Protein AF-A0A4W3GNA7-F1 (afdb_monomer_lite)

Foldseek 3Di:
DVLQVVLVVCVVVVHHSDPCPDDDVPQADPDQDPVRHRDDDDPVNVVVVVVVVVVVVVVVVVVVVVVVVVVVVVVVVVVVVVVVVVCVVPDDDDDDDPDPPDDDDDDDDD

Structure (mmCIF, N/CA/C/O backbone):
data_AF-A0A4W3GNA7-F1
#
_entry.id   AF-A0A4W3GNA7-F1
#
loop_
_atom_site.group_PDB
_atom_site.id
_atom_site.type_symbol
_atom_site.label_atom_id
_atom_site.label_alt_id
_atom_site.label_comp_id
_atom_site.label_asym_id
_atom_site.labe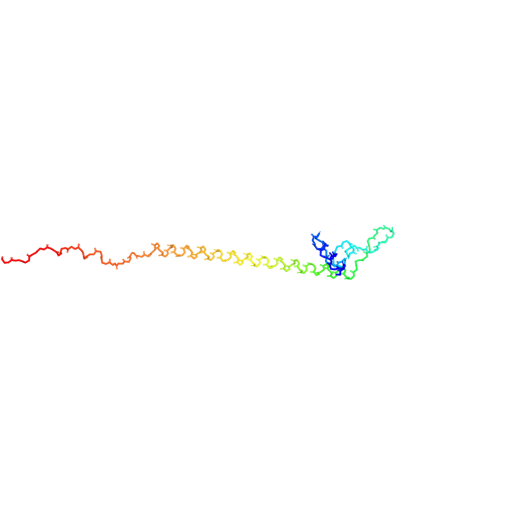l_entity_id
_atom_site.label_seq_id
_atom_site.pdbx_PDB_ins_code
_atom_site.Cartn_x
_atom_site.Cartn_y
_atom_site.Cartn_z
_atom_site.occupancy
_atom_site.B_iso_or_equiv
_atom_site.auth_seq_id
_atom_site.auth_comp_id
_atom_site.auth_asym_id
_atom_site.auth_atom_id
_atom_site.pdbx_PDB_model_num
ATOM 1 N N . SER A 1 1 ? -9.241 16.489 -25.192 1.00 62.44 1 SER A N 1
ATOM 2 C CA . SER A 1 1 ? -7.907 16.070 -25.673 1.00 62.44 1 SER A CA 1
ATOM 3 C C . SER A 1 1 ? -7.824 14.552 -25.645 1.00 62.44 1 SER A C 1
ATOM 5 O O . SER A 1 1 ? -8.180 13.968 -24.626 1.00 62.44 1 SER A O 1
ATOM 7 N N . LEU A 1 2 ? -7.391 13.923 -26.743 1.00 65.06 2 LEU A N 1
ATOM 8 C CA . LEU A 1 2 ? -7.313 12.461 -26.919 1.00 65.06 2 LEU A CA 1
ATOM 9 C C . LEU A 1 2 ? -6.427 11.755 -25.870 1.00 65.06 2 LEU A C 1
ATOM 11 O O . LEU A 1 2 ? -6.656 10.593 -25.543 1.00 65.06 2 LEU A O 1
ATOM 15 N N . SER A 1 3 ? -5.452 12.461 -25.285 1.00 70.00 3 SER A N 1
ATOM 16 C CA . SER A 1 3 ? -4.572 11.912 -24.241 1.00 70.00 3 SER A CA 1
ATOM 17 C C . SER A 1 3 ? -5.308 11.616 -22.931 1.00 70.00 3 SER A C 1
ATOM 19 O O . SER A 1 3 ? -5.064 10.598 -22.288 1.00 70.00 3 SER A O 1
ATOM 21 N N . HIS A 1 4 ? -6.259 12.473 -22.554 1.00 72.25 4 HIS A N 1
ATOM 22 C CA . HIS A 1 4 ? -7.028 12.305 -21.321 1.00 72.25 4 HIS A CA 1
ATOM 23 C C . HIS A 1 4 ? -8.004 11.129 -21.423 1.00 72.25 4 HIS A C 1
ATOM 25 O O . HIS A 1 4 ? -8.098 10.336 -20.488 1.00 72.25 4 HIS A O 1
ATOM 31 N N . SER A 1 5 ? -8.675 10.961 -22.568 1.00 76.31 5 SER A N 1
ATOM 32 C CA . SER A 1 5 ? -9.611 9.850 -22.784 1.00 76.31 5 SER A CA 1
ATOM 33 C C . SER A 1 5 ? -8.917 8.485 -22.782 1.00 76.31 5 SER A C 1
ATOM 35 O O . SER A 1 5 ? -9.460 7.531 -22.230 1.00 76.31 5 SER A O 1
ATOM 37 N N . LEU A 1 6 ? -7.703 8.394 -23.339 1.00 79.12 6 LEU A N 1
ATOM 38 C CA . LEU A 1 6 ? -6.906 7.164 -23.322 1.00 79.12 6 LEU A CA 1
ATOM 39 C C . LEU A 1 6 ? -6.443 6.807 -21.905 1.00 79.12 6 LEU A C 1
ATOM 41 O O . LEU A 1 6 ? -6.632 5.673 -21.473 1.00 79.12 6 LEU A O 1
ATOM 45 N N . SER A 1 7 ? -5.921 7.783 -21.153 1.00 82.31 7 SER A N 1
ATOM 46 C CA . SER A 1 7 ? -5.469 7.562 -19.771 1.00 82.31 7 SER A CA 1
ATOM 47 C C . SER A 1 7 ? -6.594 7.082 -18.843 1.00 82.31 7 SER A C 1
ATOM 49 O O . SER A 1 7 ? -6.389 6.204 -18.008 1.00 82.31 7 SER A O 1
ATOM 51 N N . LEU A 1 8 ? -7.811 7.605 -19.031 1.00 86.44 8 LEU A N 1
ATOM 52 C CA . LEU A 1 8 ? -8.979 7.182 -18.267 1.00 86.44 8 LEU A CA 1
ATOM 53 C C . LEU A 1 8 ? -9.399 5.753 -18.626 1.00 86.44 8 LEU A C 1
ATOM 55 O O . LEU A 1 8 ? -9.757 4.984 -17.740 1.00 86.44 8 LEU A O 1
ATOM 59 N N . SER A 1 9 ? -9.342 5.387 -19.909 1.00 88.19 9 SER A N 1
ATOM 60 C CA . SER A 1 9 ? -9.635 4.021 -20.349 1.00 88.19 9 SER A CA 1
ATOM 61 C C . SER A 1 9 ? -8.646 3.019 -19.751 1.00 88.19 9 SER A C 1
ATOM 63 O O . SER A 1 9 ? -9.068 2.040 -19.142 1.00 88.19 9 SER A O 1
ATOM 65 N N . LEU A 1 10 ? -7.340 3.305 -19.828 1.00 87.69 10 LEU A N 1
ATOM 66 C CA . LEU A 1 10 ? -6.294 2.470 -19.227 1.00 87.69 10 LEU A CA 1
ATOM 67 C C . LEU A 1 10 ? -6.538 2.252 -17.732 1.00 87.69 10 LEU A C 1
ATOM 69 O O . LEU A 1 10 ? -6.563 1.109 -17.280 1.00 87.69 10 LEU A O 1
ATOM 73 N N . TYR A 1 11 ? -6.840 3.325 -16.998 1.00 87.19 11 TYR A N 1
ATOM 74 C CA . TYR A 1 11 ? -7.168 3.231 -15.578 1.00 87.19 11 TYR A CA 1
ATOM 75 C C . TYR A 1 11 ? -8.418 2.379 -15.312 1.00 87.19 11 TYR A C 1
ATOM 77 O O . TYR A 1 11 ? -8.416 1.534 -14.419 1.00 87.19 11 TYR A O 1
ATOM 85 N N . ARG A 1 12 ? -9.478 2.532 -16.120 1.00 90.81 12 ARG A N 1
ATOM 86 C CA . ARG A 1 12 ? -10.691 1.695 -16.019 1.00 90.81 12 ARG A CA 1
ATOM 87 C C . ARG A 1 12 ? -10.414 0.214 -16.276 1.00 90.81 12 ARG A C 1
ATOM 89 O O . ARG A 1 12 ? -11.146 -0.626 -15.764 1.00 90.81 12 ARG A O 1
ATOM 96 N N . HIS A 1 13 ? -9.383 -0.098 -17.051 1.00 89.88 13 HIS A N 1
ATOM 97 C CA . HIS A 1 13 ? -8.940 -1.461 -17.331 1.00 89.88 13 HIS A CA 1
ATOM 98 C C . HIS A 1 13 ? -7.860 -1.969 -16.360 1.00 89.88 13 HIS A C 1
ATOM 100 O O . HIS A 1 13 ? -7.359 -3.072 -16.548 1.00 89.88 13 HIS A O 1
ATOM 106 N N . GLY A 1 14 ? -7.524 -1.206 -15.312 1.00 87.81 14 GLY A N 1
ATOM 107 C CA . GLY A 1 14 ? -6.550 -1.609 -14.292 1.00 87.81 14 GLY A CA 1
ATOM 108 C C . GLY A 1 14 ? -5.087 -1.399 -14.688 1.00 87.81 14 GLY A C 1
ATOM 109 O O . GLY A 1 14 ? -4.200 -1.928 -14.023 1.00 87.81 14 GLY A O 1
ATOM 110 N N . PHE A 1 15 ? -4.822 -0.640 -15.752 1.00 88.44 15 PHE A N 1
ATOM 111 C CA . PHE A 1 15 ? -3.472 -0.245 -16.141 1.00 88.44 15 PHE A CA 1
ATOM 112 C C . PHE A 1 15 ? -3.069 1.094 -15.524 1.00 88.44 15 PHE A C 1
ATOM 114 O O . PHE A 1 15 ? -3.896 1.896 -15.077 1.00 88.44 15 PHE A O 1
ATOM 121 N N . ALA A 1 16 ? -1.763 1.343 -15.557 1.00 87.00 16 ALA A N 1
ATOM 122 C CA . ALA A 1 16 ? -1.183 2.618 -15.193 1.00 87.00 16 ALA A CA 1
ATOM 123 C C . ALA A 1 16 ? -1.761 3.773 -16.022 1.00 87.00 16 ALA A C 1
ATOM 125 O O . ALA A 1 16 ? -2.176 3.602 -17.172 1.00 87.00 16 ALA A O 1
ATOM 126 N N . LYS A 1 17 ? -1.755 4.980 -15.448 1.00 84.88 17 LYS A N 1
ATOM 127 C CA . LYS A 1 17 ? -2.248 6.178 -16.143 1.00 84.88 17 LYS A CA 1
ATOM 128 C C . LYS A 1 17 ? -1.307 6.581 -17.281 1.00 84.88 17 LYS A C 1
ATOM 130 O O . LYS A 1 17 ? -1.755 7.122 -18.293 1.00 84.88 17 LYS A O 1
ATOM 135 N N . SER A 1 18 ? -0.017 6.307 -17.096 1.00 84.56 18 SER A N 1
ATOM 136 C CA . SER A 1 18 ? 1.030 6.415 -18.105 1.00 84.56 18 SER A CA 1
ATOM 137 C C . SER A 1 18 ? 1.648 5.046 -18.379 1.00 84.56 18 SER A C 1
ATOM 139 O O . SER A 1 18 ? 1.889 4.270 -17.458 1.00 84.56 18 SER A O 1
ATOM 141 N N . ASN A 1 19 ? 2.012 4.788 -19.636 1.00 77.56 19 ASN A N 1
ATOM 142 C CA . ASN A 1 19 ? 2.664 3.541 -20.051 1.00 77.56 19 ASN A CA 1
ATOM 143 C C . ASN A 1 19 ? 4.057 3.327 -19.422 1.00 77.56 19 ASN A C 1
ATOM 145 O O . ASN A 1 19 ? 4.596 2.229 -19.516 1.00 77.56 19 ASN A O 1
ATOM 149 N N . SER A 1 20 ? 4.645 4.363 -18.810 1.00 82.12 20 SER A N 1
ATOM 150 C CA . SER A 1 20 ? 5.985 4.336 -18.205 1.00 82.12 20 SER A CA 1
ATOM 151 C C . SER A 1 20 ? 5.997 4.183 -16.678 1.00 82.12 20 SER A C 1
ATOM 153 O O . SER A 1 20 ? 7.065 4.255 -16.076 1.00 82.12 20 SER A O 1
ATOM 155 N N . GLU A 1 21 ? 4.837 4.107 -16.021 1.00 82.88 21 GLU A N 1
ATOM 156 C CA . GLU A 1 21 ? 4.761 4.058 -14.551 1.00 82.88 21 GLU A CA 1
ATOM 157 C C . GLU A 1 21 ? 5.037 2.648 -14.020 1.00 82.88 21 GLU A C 1
ATOM 159 O O . GLU A 1 21 ? 5.974 2.448 -13.249 1.00 82.88 21 GLU A O 1
ATOM 164 N N . TYR A 1 22 ? 4.230 1.674 -14.438 1.00 85.44 22 TYR A N 1
ATOM 165 C CA . TYR A 1 22 ? 4.376 0.266 -14.075 1.00 85.44 22 TYR A CA 1
ATOM 166 C C . TYR A 1 22 ? 3.809 -0.627 -15.180 1.00 85.44 22 TYR A C 1
ATOM 168 O O . TYR A 1 22 ? 2.964 -0.194 -15.968 1.00 85.44 22 TYR A O 1
ATOM 176 N N . GLY A 1 23 ? 4.264 -1.878 -15.238 1.00 86.06 23 GLY A N 1
ATOM 177 C CA . GLY A 1 23 ? 3.796 -2.869 -16.200 1.00 86.06 23 GLY A CA 1
ATOM 178 C C . GLY A 1 23 ? 4.889 -3.364 -17.141 1.00 86.06 23 GLY A C 1
ATOM 179 O O . GLY A 1 23 ? 6.043 -2.941 -17.091 1.00 86.06 23 GLY A O 1
ATOM 180 N N . VAL A 1 24 ? 4.490 -4.260 -18.046 1.00 84.06 24 VAL A N 1
ATOM 181 C CA . VAL A 1 24 ? 5.386 -5.063 -18.900 1.00 84.06 24 VAL A CA 1
ATOM 182 C C . VAL A 1 24 ? 6.414 -4.221 -19.657 1.00 84.06 24 VAL A C 1
ATOM 184 O O . VAL A 1 24 ? 7.565 -4.624 -19.761 1.00 84.06 24 VAL A O 1
ATOM 187 N N . LEU A 1 25 ? 6.022 -3.043 -20.148 1.00 85.38 25 LEU A N 1
ATOM 188 C CA . LEU A 1 25 ? 6.913 -2.161 -20.905 1.00 85.38 25 LEU A CA 1
ATOM 189 C C . LEU A 1 25 ? 8.048 -1.565 -20.054 1.00 85.38 25 LEU A C 1
ATOM 191 O O . LEU A 1 25 ? 9.095 -1.232 -20.589 1.00 85.38 25 LEU A O 1
ATOM 195 N N . THR A 1 26 ? 7.836 -1.409 -18.748 1.00 85.12 26 THR A N 1
ATOM 196 C CA . THR A 1 26 ? 8.749 -0.691 -17.841 1.00 85.12 26 THR A CA 1
ATOM 197 C C . THR A 1 26 ? 9.504 -1.643 -16.904 1.00 85.12 26 THR A C 1
ATOM 199 O O . THR A 1 26 ? 10.570 -1.303 -16.378 1.00 85.12 26 THR A O 1
ATOM 202 N N . ASP A 1 27 ? 8.941 -2.822 -16.643 1.00 83.56 27 ASP A N 1
ATOM 203 C CA . ASP A 1 27 ? 9.476 -3.800 -15.692 1.00 83.56 27 ASP A CA 1
ATOM 204 C C . ASP A 1 27 ? 10.332 -4.884 -16.361 1.00 83.56 27 ASP A C 1
ATOM 206 O O . ASP A 1 27 ? 11.192 -5.471 -15.698 1.00 83.56 27 ASP A O 1
ATOM 210 N N . ASN A 1 28 ? 10.142 -5.126 -17.662 1.00 84.69 28 ASN A N 1
ATOM 211 C CA . ASN A 1 28 ? 10.961 -6.074 -18.411 1.00 84.69 28 ASN A CA 1
ATOM 212 C C . ASN A 1 28 ? 12.295 -5.456 -18.855 1.00 84.69 28 ASN A C 1
ATOM 214 O O . ASN A 1 28 ? 12.369 -4.255 -19.109 1.00 84.69 28 ASN A O 1
ATOM 218 N N . PRO A 1 29 ? 13.354 -6.274 -18.986 1.00 87.00 29 PRO A N 1
ATOM 219 C CA . PRO A 1 29 ? 14.620 -5.806 -19.526 1.00 87.00 29 PRO A CA 1
ATOM 220 C C . PRO A 1 29 ? 14.499 -5.520 -21.029 1.00 87.00 29 PRO A C 1
ATOM 222 O O . PRO A 1 29 ? 13.973 -6.337 -21.784 1.00 87.00 29 PRO A O 1
ATOM 225 N N . ASP A 1 30 ? 15.058 -4.391 -21.465 1.00 88.38 30 ASP A N 1
ATOM 226 C CA . ASP A 1 30 ? 15.036 -3.954 -22.870 1.00 88.38 30 ASP A CA 1
ATOM 227 C C . ASP A 1 30 ? 15.892 -4.835 -23.806 1.00 88.38 30 ASP A C 1
ATOM 229 O O . ASP A 1 30 ? 15.795 -4.730 -25.028 1.00 88.38 30 ASP A O 1
ATOM 233 N N . TRP A 1 31 ? 16.762 -5.688 -23.255 1.00 89.94 31 TRP A N 1
ATOM 234 C CA . TRP A 1 31 ? 17.653 -6.579 -24.003 1.00 89.94 31 TRP A CA 1
ATOM 235 C C . TRP A 1 31 ? 18.086 -7.789 -23.158 1.00 89.94 31 TRP A C 1
ATOM 237 O O . TRP A 1 31 ? 17.910 -7.820 -21.939 1.00 89.94 31 TRP A O 1
ATOM 247 N N . SER A 1 32 ? 18.684 -8.789 -23.804 1.00 91.94 32 SER A N 1
ATOM 248 C CA . SER A 1 32 ? 19.325 -9.944 -23.164 1.00 91.94 32 SER A CA 1
ATOM 249 C C . SER A 1 32 ? 20.583 -10.355 -23.934 1.00 91.94 32 SER A C 1
ATOM 251 O O . SER A 1 32 ? 20.797 -9.927 -25.071 1.00 91.94 32 SER A O 1
ATOM 253 N N . PHE A 1 33 ? 21.453 -11.157 -23.313 1.00 94.12 33 PHE A N 1
ATOM 254 C CA . PHE A 1 33 ? 22.615 -11.713 -24.012 1.00 94.12 33 PHE A CA 1
ATOM 255 C C . PHE A 1 33 ? 22.165 -12.751 -25.049 1.00 94.12 33 PHE A C 1
ATOM 257 O O . PHE A 1 33 ? 21.182 -13.457 -24.827 1.00 94.12 33 PHE A O 1
ATOM 264 N N . ALA A 1 34 ? 22.922 -12.908 -26.140 1.00 95.69 34 ALA A N 1
ATOM 265 C CA . ALA A 1 34 ? 22.634 -13.908 -27.177 1.00 95.69 34 ALA A CA 1
ATOM 266 C C . ALA A 1 34 ? 22.579 -15.347 -26.626 1.00 95.69 34 ALA A C 1
ATOM 268 O O . ALA A 1 34 ? 21.793 -16.162 -27.096 1.00 95.69 34 ALA A O 1
ATOM 269 N N . ASP A 1 35 ? 23.349 -15.621 -25.569 1.00 95.62 35 ASP A N 1
ATOM 270 C CA . ASP A 1 35 ? 23.368 -16.906 -24.861 1.00 95.62 35 ASP A CA 1
ATOM 271 C C . ASP A 1 35 ? 22.118 -17.145 -23.985 1.00 95.62 35 ASP A C 1
ATOM 273 O O . ASP A 1 35 ? 22.014 -18.169 -23.314 1.00 95.62 35 ASP A O 1
ATOM 277 N N . GLY A 1 36 ? 21.193 -16.182 -23.911 1.00 93.62 36 GLY A N 1
ATOM 278 C CA . GLY A 1 36 ? 19.971 -16.257 -23.103 1.00 93.62 36 GLY A CA 1
ATOM 279 C C . GLY A 1 36 ? 20.133 -15.829 -21.642 1.00 93.62 36 GLY A C 1
ATOM 280 O O . GLY A 1 36 ? 19.171 -15.877 -20.876 1.00 93.62 36 GLY A O 1
ATOM 281 N N . ARG A 1 37 ? 21.323 -15.374 -21.228 1.00 92.38 37 ARG A N 1
ATOM 282 C CA . ARG A 1 37 ? 21.508 -14.771 -19.897 1.00 92.38 37 ARG A CA 1
ATOM 283 C C . ARG A 1 37 ? 20.705 -13.470 -19.811 1.00 92.38 37 ARG A C 1
ATOM 285 O O . ARG A 1 37 ? 20.678 -12.687 -20.765 1.00 92.38 37 ARG A O 1
ATOM 292 N N . SER A 1 38 ? 20.067 -13.228 -18.669 1.00 88.75 38 SER A N 1
ATOM 293 C CA . SER A 1 38 ? 19.340 -11.980 -18.435 1.00 88.75 38 SER A CA 1
ATOM 294 C C . SER A 1 38 ? 20.296 -10.787 -18.413 1.00 88.75 38 SER A C 1
ATOM 296 O O . SER A 1 38 ? 21.448 -10.897 -17.981 1.00 88.75 38 SER A O 1
ATOM 298 N N . ALA A 1 39 ? 19.821 -9.635 -18.887 1.00 90.75 39 ALA A N 1
ATOM 299 C CA . ALA A 1 39 ? 20.561 -8.394 -18.730 1.00 90.75 39 ALA A CA 1
ATOM 300 C C . ALA A 1 39 ? 20.691 -8.037 -17.238 1.00 90.75 39 ALA A C 1
ATOM 302 O O . ALA A 1 39 ? 19.786 -8.328 -16.446 1.00 90.75 39 ALA A O 1
ATOM 303 N N . PRO A 1 40 ? 21.803 -7.400 -16.835 1.00 91.38 40 PRO A N 1
ATOM 304 C CA . PRO A 1 40 ? 21.921 -6.868 -15.487 1.00 91.38 40 PRO A CA 1
ATOM 305 C C . PRO A 1 40 ? 20.796 -5.851 -15.214 1.00 91.38 40 PRO A C 1
ATOM 307 O O . PRO A 1 40 ? 20.423 -5.093 -16.115 1.00 91.38 40 PRO A O 1
ATOM 310 N N . PRO A 1 41 ? 20.258 -5.803 -13.982 1.00 90.69 41 PRO A N 1
ATOM 311 C CA . PRO A 1 41 ? 19.135 -4.934 -13.659 1.00 90.69 41 PRO A CA 1
ATOM 312 C C . PRO A 1 41 ? 19.511 -3.456 -13.790 1.00 90.69 41 PRO A C 1
ATOM 314 O O . PRO A 1 41 ? 20.571 -3.006 -13.344 1.00 90.69 41 PRO A O 1
ATOM 317 N N . LEU A 1 42 ? 18.604 -2.677 -14.377 1.00 90.38 42 LEU A N 1
ATOM 318 C CA . LEU A 1 42 ? 18.780 -1.237 -14.544 1.00 90.38 42 LEU A CA 1
ATOM 319 C C . LEU A 1 42 ? 18.671 -0.520 -13.192 1.00 90.38 42 LEU A C 1
ATOM 321 O O . LEU A 1 42 ? 17.854 -0.879 -12.343 1.00 90.38 42 LEU A O 1
ATOM 325 N N . LYS A 1 43 ? 19.414 0.582 -13.014 1.00 92.56 43 LYS A N 1
ATOM 326 C CA . LYS A 1 43 ? 19.357 1.405 -11.785 1.00 92.56 43 LYS A CA 1
ATOM 327 C C . LYS A 1 43 ? 17.926 1.825 -11.422 1.00 92.56 43 LYS A C 1
ATOM 329 O O . LYS A 1 43 ? 17.554 1.822 -10.252 1.00 92.56 43 LYS A O 1
ATOM 334 N N . GLY A 1 44 ? 17.118 2.168 -12.428 1.00 90.75 44 GLY A N 1
ATOM 335 C CA . GLY A 1 44 ? 15.718 2.550 -12.238 1.00 90.75 44 GLY A CA 1
ATOM 336 C C . GLY A 1 44 ? 14.831 1.399 -11.758 1.00 90.75 44 GLY A C 1
ATOM 337 O O . GLY A 1 44 ? 13.933 1.635 -10.956 1.00 90.75 44 GLY A O 1
ATOM 338 N N . GLN A 1 45 ? 15.100 0.173 -12.208 1.00 89.88 45 GLN A N 1
ATOM 339 C CA . GLN A 1 45 ? 14.378 -1.025 -11.782 1.00 89.88 45 GLN A CA 1
ATOM 340 C C . GLN A 1 45 ? 14.716 -1.375 -10.329 1.00 89.88 45 GLN A C 1
ATOM 342 O O . GLN A 1 45 ? 13.809 -1.600 -9.536 1.00 89.88 45 GLN A O 1
ATOM 347 N N . ILE A 1 46 ? 15.999 -1.305 -9.954 1.00 93.25 46 ILE A N 1
ATOM 348 C CA . ILE A 1 46 ? 16.448 -1.508 -8.565 1.00 93.25 46 ILE A CA 1
ATOM 349 C C . ILE A 1 46 ? 15.779 -0.495 -7.627 1.00 93.25 46 ILE A C 1
ATOM 351 O O . ILE A 1 46 ? 15.251 -0.865 -6.581 1.00 93.25 46 ILE A O 1
ATOM 355 N N . ARG A 1 47 ? 15.761 0.789 -8.011 1.00 94.56 47 ARG A N 1
ATOM 356 C CA . ARG A 1 47 ? 15.108 1.841 -7.221 1.00 94.56 47 ARG A CA 1
ATOM 357 C C . ARG A 1 47 ? 13.611 1.565 -7.034 1.00 94.56 47 ARG A C 1
ATOM 359 O O . ARG A 1 47 ? 13.134 1.624 -5.907 1.00 94.56 47 ARG A O 1
ATOM 366 N N . ARG A 1 48 ? 12.891 1.232 -8.113 1.00 93.00 48 ARG A N 1
ATOM 367 C CA . ARG A 1 48 ? 11.450 0.924 -8.064 1.00 93.00 48 ARG A CA 1
ATOM 368 C C . ARG A 1 48 ? 11.139 -0.295 -7.194 1.00 93.00 48 ARG A C 1
ATOM 370 O O . ARG A 1 48 ? 10.180 -0.257 -6.435 1.00 93.00 48 ARG A O 1
ATOM 377 N N . GLN A 1 49 ? 11.956 -1.348 -7.268 1.00 92.31 49 GLN A N 1
ATOM 378 C CA . GLN A 1 49 ? 11.802 -2.529 -6.409 1.00 92.31 49 GLN A CA 1
ATOM 379 C C . GLN A 1 49 ? 11.941 -2.162 -4.932 1.00 92.31 49 GLN A C 1
ATOM 381 O O . GLN A 1 49 ? 11.070 -2.493 -4.135 1.00 92.31 49 GLN A O 1
ATOM 386 N N . ARG A 1 50 ? 12.972 -1.386 -4.585 1.00 96.62 50 ARG A N 1
ATOM 387 C CA . ARG A 1 50 ? 13.172 -0.914 -3.213 1.00 96.62 50 ARG A CA 1
ATOM 388 C C . ARG A 1 50 ? 12.012 -0.044 -2.717 1.00 96.62 50 ARG A C 1
ATOM 390 O O . ARG A 1 50 ? 11.542 -0.230 -1.601 1.00 96.62 50 ARG A O 1
ATOM 397 N N . GLU A 1 51 ? 11.523 0.883 -3.537 1.00 95.62 51 GLU A N 1
ATOM 398 C CA . GLU A 1 51 ? 10.364 1.723 -3.193 1.00 95.62 51 GLU A CA 1
ATOM 399 C C . GLU A 1 51 ? 9.093 0.884 -2.967 1.00 95.62 51 GLU A C 1
ATOM 401 O O . GLU A 1 51 ? 8.320 1.149 -2.039 1.00 95.62 51 GLU A O 1
ATOM 406 N N . ALA A 1 52 ? 8.887 -0.156 -3.781 1.00 94.12 52 ALA A N 1
ATOM 407 C CA . ALA A 1 52 ? 7.779 -1.090 -3.618 1.00 94.12 52 ALA A CA 1
ATOM 408 C C . ALA A 1 52 ? 7.904 -1.904 -2.318 1.00 94.12 52 ALA A C 1
ATOM 410 O O . ALA A 1 52 ? 6.921 -2.041 -1.587 1.00 94.12 52 ALA A O 1
ATOM 411 N N . GLU A 1 53 ? 9.105 -2.383 -1.986 1.00 97.44 53 GLU A N 1
ATOM 412 C CA . GLU A 1 53 ? 9.393 -3.089 -0.732 1.00 97.44 53 GLU A CA 1
ATOM 413 C C . GLU A 1 53 ? 9.147 -2.202 0.496 1.00 97.44 53 GLU A C 1
ATOM 415 O O . GLU A 1 53 ? 8.461 -2.612 1.434 1.00 97.44 53 GLU A O 1
ATOM 420 N N . GLU A 1 54 ? 9.647 -0.964 0.481 1.00 98.19 54 GLU A N 1
ATOM 421 C CA . GLU A 1 54 ? 9.451 0.008 1.562 1.00 98.19 54 GLU A CA 1
ATOM 422 C C . GLU A 1 54 ? 7.961 0.332 1.762 1.00 98.19 54 GLU A C 1
ATOM 424 O O . GLU A 1 54 ? 7.475 0.432 2.896 1.00 98.19 54 GLU A O 1
ATOM 429 N N . THR A 1 55 ? 7.210 0.443 0.664 1.00 97.81 55 THR A N 1
ATOM 430 C CA . THR A 1 55 ? 5.760 0.665 0.702 1.00 97.81 55 THR A CA 1
ATOM 431 C C . THR A 1 55 ? 5.029 -0.543 1.288 1.00 97.81 55 THR A C 1
ATOM 433 O O . THR A 1 55 ? 4.211 -0.381 2.196 1.00 97.81 55 THR A O 1
ATOM 436 N N . ALA A 1 56 ? 5.350 -1.757 0.835 1.00 98.19 56 ALA A N 1
ATOM 437 C CA . ALA A 1 56 ? 4.752 -2.988 1.348 1.00 98.19 56 ALA A CA 1
ATOM 438 C C . ALA A 1 56 ? 5.033 -3.177 2.849 1.00 98.19 56 ALA A C 1
ATOM 440 O O . ALA A 1 56 ? 4.119 -3.469 3.624 1.00 98.19 56 ALA A O 1
ATOM 441 N N . ALA A 1 57 ? 6.272 -2.931 3.284 1.00 98.38 57 ALA A N 1
ATOM 442 C CA . ALA A 1 57 ? 6.658 -2.999 4.690 1.00 98.38 57 ALA A CA 1
ATOM 443 C C . ALA A 1 57 ? 5.855 -2.014 5.555 1.00 98.38 57 ALA A C 1
ATOM 445 O O . ALA A 1 57 ? 5.376 -2.375 6.633 1.00 98.38 57 ALA A O 1
ATOM 446 N N . ARG A 1 58 ? 5.644 -0.785 5.065 1.00 98.50 58 ARG A N 1
ATOM 447 C CA . ARG A 1 58 ? 4.840 0.230 5.756 1.00 98.50 58 ARG A CA 1
ATOM 448 C C . ARG A 1 58 ? 3.377 -0.184 5.887 1.00 98.50 58 ARG A C 1
ATOM 450 O O . ARG A 1 58 ? 2.810 -0.049 6.968 1.00 98.50 58 ARG A O 1
ATOM 457 N N . VAL A 1 59 ? 2.773 -0.707 4.821 1.00 98.44 59 VAL A N 1
ATOM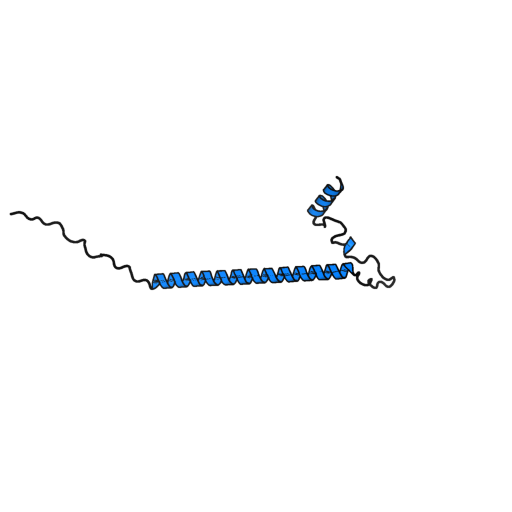 458 C CA . VAL A 1 59 ? 1.381 -1.190 4.847 1.00 98.44 59 VAL A CA 1
ATOM 459 C C . VAL A 1 59 ? 1.211 -2.296 5.888 1.00 98.44 59 VAL A C 1
ATOM 461 O O . VAL A 1 59 ? 0.270 -2.258 6.683 1.00 98.44 59 VAL A O 1
ATOM 464 N N . LEU A 1 60 ? 2.144 -3.249 5.935 1.00 98.38 60 LEU A N 1
ATOM 465 C CA . LEU A 1 60 ? 2.119 -4.333 6.917 1.00 98.38 60 LEU A CA 1
ATOM 466 C C . LEU A 1 60 ? 2.259 -3.821 8.353 1.00 98.38 60 LEU A C 1
ATOM 468 O O . LEU A 1 60 ? 1.541 -4.291 9.237 1.00 98.38 60 LEU A O 1
ATOM 472 N N . LEU A 1 61 ? 3.161 -2.866 8.591 1.00 98.44 61 LEU A N 1
ATOM 473 C CA . LEU A 1 61 ? 3.335 -2.249 9.904 1.00 98.44 61 LEU A CA 1
ATOM 474 C C . LEU A 1 61 ? 2.035 -1.590 10.380 1.00 98.44 61 LEU A C 1
ATOM 476 O O . LEU A 1 61 ? 1.533 -1.941 11.446 1.00 98.44 61 LEU A O 1
ATOM 480 N N . LEU A 1 62 ? 1.465 -0.703 9.562 1.00 98.44 62 LEU A N 1
ATOM 481 C CA . LEU A 1 62 ? 0.243 0.030 9.901 1.00 98.44 62 LEU A CA 1
ATOM 482 C C . LEU A 1 62 ? -0.938 -0.914 10.145 1.00 98.44 62 LEU A C 1
ATOM 484 O O . LEU A 1 62 ? -1.674 -0.749 11.115 1.00 98.44 62 LEU A O 1
ATOM 488 N N . SER A 1 63 ? -1.082 -1.952 9.319 1.00 98.31 63 SER A N 1
ATOM 489 C CA . SER A 1 63 ? -2.146 -2.950 9.482 1.00 98.31 63 SER A CA 1
ATOM 490 C C . SER A 1 63 ? -2.038 -3.675 10.827 1.00 98.31 63 SER A C 1
ATOM 492 O O . SER A 1 63 ? -3.033 -3.861 11.524 1.00 98.31 63 SER A O 1
ATOM 494 N N . ARG A 1 64 ? -0.815 -4.039 11.238 1.00 98.31 64 ARG A N 1
ATOM 495 C CA . ARG A 1 64 ? -0.566 -4.685 12.537 1.00 98.31 64 ARG A CA 1
ATOM 496 C C . ARG A 1 64 ? -0.828 -3.748 13.711 1.00 98.31 64 ARG A C 1
ATOM 498 O O . ARG A 1 64 ? -1.319 -4.194 14.744 1.00 98.31 64 ARG A O 1
ATOM 505 N N . GLU A 1 65 ? -0.472 -2.475 13.588 1.00 98.19 65 GLU A N 1
ATOM 506 C CA . GLU A 1 65 ? -0.731 -1.476 14.627 1.00 98.19 65 GLU A CA 1
ATOM 507 C C . GLU A 1 65 ? -2.229 -1.241 14.824 1.00 98.19 65 GLU A C 1
ATOM 509 O O . GLU A 1 65 ? -2.701 -1.245 15.963 1.00 98.19 65 GLU A O 1
ATOM 514 N N . MET A 1 66 ? -2.981 -1.115 13.728 1.00 98.38 66 MET A N 1
ATOM 515 C CA . MET A 1 66 ? -4.438 -0.998 13.770 1.00 98.38 66 MET A CA 1
ATOM 516 C C . MET A 1 66 ? -5.081 -2.207 14.447 1.00 98.38 66 MET A C 1
ATOM 518 O O . MET A 1 66 ? -5.916 -2.032 15.336 1.00 98.38 66 MET A O 1
ATOM 522 N N . GLU A 1 67 ? -4.655 -3.418 14.084 1.00 98.19 67 GLU A N 1
ATOM 523 C CA . GLU A 1 67 ? -5.209 -4.647 14.653 1.00 98.19 67 GLU A CA 1
ATOM 524 C C . GLU A 1 67 ? -4.953 -4.741 16.162 1.00 98.19 67 GLU A C 1
ATOM 526 O O . GLU A 1 67 ? -5.877 -4.938 16.949 1.00 98.19 67 GLU A O 1
ATOM 531 N N . ARG A 1 68 ? -3.722 -4.456 16.602 1.00 98.19 68 ARG A N 1
ATOM 532 C CA . ARG A 1 68 ? -3.388 -4.395 18.035 1.00 98.19 68 ARG A CA 1
ATOM 533 C C . ARG A 1 68 ? -4.208 -3.342 18.780 1.00 98.19 68 ARG A C 1
ATOM 535 O O . ARG A 1 68 ? -4.595 -3.560 19.929 1.00 98.19 68 ARG A O 1
ATOM 542 N N . GLY A 1 69 ? -4.444 -2.189 18.153 1.00 97.69 69 GLY A N 1
ATOM 543 C CA . GLY A 1 69 ? -5.286 -1.129 18.703 1.00 97.69 69 GLY A CA 1
ATOM 544 C C . GLY A 1 69 ? -6.728 -1.596 18.902 1.00 97.69 69 GLY A C 1
ATOM 545 O O . GLY A 1 69 ? -7.290 -1.403 19.983 1.00 97.69 69 GLY A O 1
ATOM 546 N N . ARG A 1 70 ? -7.287 -2.269 17.891 1.00 97.81 70 ARG A N 1
ATOM 547 C CA . ARG A 1 70 ? -8.635 -2.849 17.909 1.00 97.81 70 ARG A CA 1
ATOM 548 C C . ARG A 1 70 ? -8.784 -3.887 19.018 1.00 97.81 70 ARG A C 1
ATOM 550 O O . ARG A 1 70 ? -9.660 -3.739 19.864 1.00 97.81 70 ARG A O 1
ATOM 557 N N . GLU A 1 71 ? -7.884 -4.866 19.078 1.00 97.44 71 GLU A N 1
ATOM 558 C CA . GLU A 1 71 ? -7.888 -5.909 20.112 1.00 97.44 71 GLU A CA 1
ATOM 559 C C . GLU A 1 71 ? -7.773 -5.330 21.525 1.00 97.44 71 GLU A C 1
ATOM 561 O O . GLU A 1 71 ? -8.413 -5.802 22.465 1.00 97.44 71 GLU A O 1
ATOM 566 N N . LYS A 1 72 ? -6.927 -4.307 21.706 1.00 97.81 72 LYS A N 1
ATOM 567 C CA . LYS A 1 72 ? -6.781 -3.644 23.002 1.00 97.81 72 LYS A CA 1
ATOM 568 C C . LYS A 1 72 ? -8.079 -2.948 23.397 1.00 97.81 72 LYS A C 1
ATOM 570 O O . LYS A 1 72 ? -8.481 -3.070 24.549 1.00 97.81 72 LYS A O 1
ATOM 575 N N . TRP A 1 73 ? -8.716 -2.225 22.478 1.00 97.56 73 TRP A N 1
ATOM 576 C CA . TRP 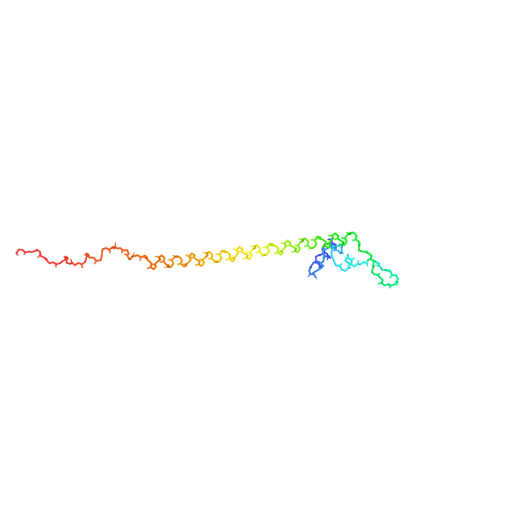A 1 73 ? -9.984 -1.549 22.745 1.00 97.56 73 TRP A CA 1
ATOM 577 C C . TRP A 1 73 ? -11.105 -2.540 23.073 1.00 97.56 73 TRP A C 1
ATOM 579 O O . TRP A 1 73 ? -11.825 -2.332 24.046 1.00 97.56 73 TRP A O 1
ATOM 589 N N . GLU A 1 74 ? -11.197 -3.640 22.328 1.00 97.44 74 GLU A N 1
ATOM 590 C CA . GLU A 1 74 ? -12.170 -4.714 22.552 1.00 97.44 74 GLU A CA 1
ATOM 591 C C . GLU A 1 74 ? -12.002 -5.332 23.948 1.00 97.44 74 GLU A C 1
ATOM 593 O O . GLU A 1 74 ? -12.927 -5.294 24.754 1.00 97.44 74 GLU A O 1
ATOM 598 N N . ARG A 1 75 ? -10.773 -5.716 24.321 1.00 97.00 75 ARG A N 1
ATOM 599 C CA . ARG A 1 75 ? -10.469 -6.208 25.678 1.00 97.00 75 ARG A CA 1
ATOM 600 C C . ARG A 1 75 ? -10.826 -5.211 26.780 1.00 97.00 75 ARG A C 1
ATOM 602 O O . ARG A 1 75 ? -11.280 -5.604 27.850 1.00 97.00 75 ARG A O 1
ATOM 609 N N . GLN A 1 76 ? -10.592 -3.918 26.554 1.00 96.31 76 GLN A N 1
ATOM 610 C CA . GLN A 1 76 ? -10.958 -2.882 27.525 1.00 96.31 76 GLN A CA 1
ATOM 611 C C . GLN A 1 76 ? -12.473 -2.716 27.640 1.00 96.31 76 GLN A C 1
ATOM 613 O O . GLN A 1 76 ? -12.978 -2.452 28.730 1.00 96.31 76 GLN A O 1
ATOM 618 N N . LYS A 1 77 ? -13.204 -2.850 26.533 1.00 97.25 77 LYS A N 1
ATOM 61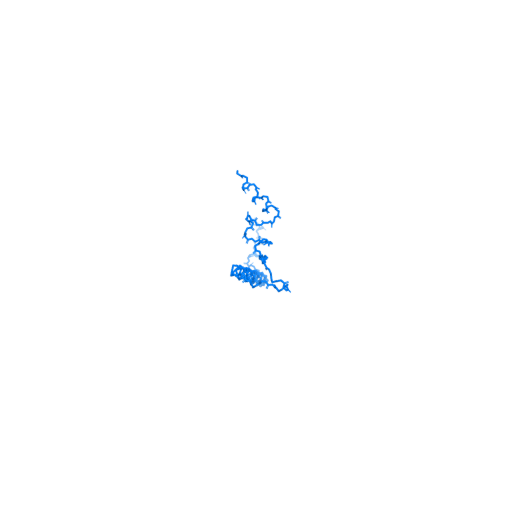9 C CA . LYS A 1 77 ? -14.663 -2.790 26.526 1.00 97.25 77 LYS A CA 1
ATOM 620 C C . LYS A 1 77 ? -15.251 -3.943 27.342 1.00 97.25 77 LYS A C 1
ATOM 622 O O . LYS A 1 77 ? -16.037 -3.666 28.245 1.00 97.25 77 LYS A O 1
ATOM 627 N N . ASP A 1 78 ? -14.799 -5.170 27.094 1.00 96.56 78 ASP A N 1
ATOM 628 C CA . ASP A 1 78 ? -15.281 -6.370 27.788 1.00 96.56 78 ASP A CA 1
ATOM 629 C C . ASP A 1 78 ? -14.980 -6.305 29.289 1.00 96.56 78 ASP A C 1
ATOM 631 O O . ASP A 1 78 ? -15.855 -6.542 30.120 1.00 96.56 78 ASP A O 1
ATOM 635 N N . LEU A 1 79 ? -13.763 -5.887 29.656 1.00 96.44 79 LEU A N 1
ATOM 636 C CA . LEU A 1 79 ? -13.384 -5.705 31.057 1.00 96.44 79 LEU A CA 1
ATOM 637 C C . LEU A 1 79 ? -14.256 -4.645 31.746 1.00 96.44 79 LEU A C 1
ATOM 639 O O . LEU A 1 79 ? -14.694 -4.828 32.879 1.00 96.44 79 LEU A O 1
ATOM 643 N N . ASN A 1 80 ? -14.537 -3.532 31.067 1.00 95.81 80 ASN A N 1
ATOM 644 C CA . ASN A 1 80 ? -15.403 -2.488 31.609 1.00 95.81 80 ASN A CA 1
ATOM 645 C C . ASN A 1 80 ? -16.857 -2.948 31.762 1.00 95.81 80 ASN A C 1
ATOM 647 O O . ASN A 1 80 ? -17.547 -2.463 32.658 1.00 95.81 80 ASN A O 1
ATOM 651 N N . GLU A 1 81 ? -17.340 -3.827 30.887 1.00 95.31 81 GLU A N 1
ATOM 652 C CA . GLU A 1 81 ? -18.670 -4.425 30.990 1.00 95.31 81 GLU A CA 1
ATOM 653 C C . GLU A 1 81 ? -18.749 -5.372 32.190 1.00 95.31 81 GLU A C 1
ATOM 655 O O . GLU A 1 81 ? -19.607 -5.171 33.048 1.00 95.31 81 GLU A O 1
ATOM 660 N N . GLN A 1 82 ? -17.767 -6.264 32.351 1.00 94.06 82 GLN A N 1
ATOM 661 C CA . GLN A 1 82 ? -17.653 -7.148 33.518 1.00 94.06 82 GLN A CA 1
ATOM 662 C C . GLN A 1 82 ? -17.586 -6.356 34.830 1.00 94.06 82 GLN A C 1
ATOM 664 O O . GLN A 1 82 ? -18.369 -6.597 35.743 1.00 94.06 82 GLN A O 1
ATOM 669 N N . ILE A 1 83 ? -16.740 -5.322 34.905 1.00 94.50 83 ILE A N 1
ATOM 670 C CA . ILE A 1 83 ? -16.641 -4.464 36.097 1.00 94.50 83 ILE A CA 1
ATOM 671 C C . ILE A 1 83 ? -17.975 -3.760 36.390 1.00 94.50 83 ILE A C 1
ATOM 673 O O . ILE A 1 83 ? -18.329 -3.553 37.552 1.00 94.50 83 ILE A O 1
ATOM 677 N N . LYS A 1 84 ? -18.726 -3.340 35.363 1.00 93.38 84 LYS A N 1
ATOM 678 C CA . LYS A 1 84 ? -20.053 -2.733 35.558 1.00 93.38 84 LYS A CA 1
ATOM 679 C C . LYS A 1 84 ? -21.055 -3.750 36.088 1.00 93.38 84 LYS A C 1
ATOM 681 O O . LYS A 1 84 ? -21.843 -3.393 36.961 1.00 93.38 84 LYS A O 1
ATOM 686 N N . GLU A 1 85 ? -21.045 -4.973 35.574 1.00 92.19 85 GLU A N 1
ATOM 687 C CA . GLU A 1 85 ? -21.910 -6.056 36.044 1.00 92.19 85 GLU A CA 1
ATOM 688 C C . GLU A 1 85 ? -21.591 -6.443 37.488 1.00 92.19 85 GLU A C 1
ATOM 690 O O . GLU A 1 85 ? -22.498 -6.472 38.318 1.00 92.19 85 GLU A O 1
ATOM 695 N N . GLU A 1 86 ? -20.313 -6.620 37.825 1.00 91.62 86 GLU A N 1
ATOM 696 C CA . GLU A 1 86 ? -19.854 -6.882 39.193 1.00 91.62 86 GLU A CA 1
ATOM 697 C C . GLU A 1 86 ? -20.270 -5.765 40.156 1.00 91.62 86 GLU A C 1
ATOM 699 O O . GLU A 1 86 ? -20.767 -6.032 41.254 1.00 91.62 86 GLU A O 1
ATOM 704 N N . LYS A 1 87 ? -20.131 -4.499 39.737 1.00 89.94 87 LYS A N 1
ATOM 705 C CA . LYS A 1 87 ? -20.589 -3.343 40.521 1.00 89.94 87 LYS A CA 1
ATOM 706 C C . LYS A 1 87 ? -22.099 -3.364 40.732 1.00 89.94 87 LYS A C 1
ATOM 708 O O . LYS A 1 87 ? -22.532 -3.208 41.866 1.00 89.94 87 LYS A O 1
ATOM 713 N N . ARG A 1 88 ? -22.896 -3.622 39.688 1.00 86.62 88 ARG A N 1
ATOM 714 C CA . ARG A 1 88 ? -24.363 -3.745 39.805 1.00 86.62 88 ARG A CA 1
ATOM 715 C C . ARG A 1 88 ? -24.783 -4.907 40.704 1.00 86.62 88 ARG A C 1
ATOM 717 O O . ARG A 1 88 ? -25.751 -4.772 41.441 1.00 86.62 88 ARG A O 1
ATOM 724 N N . ALA A 1 89 ? -24.077 -6.036 40.647 1.00 85.06 89 ALA A N 1
ATOM 725 C CA . ALA A 1 89 ? -24.355 -7.200 41.486 1.00 85.06 89 ALA A CA 1
ATOM 726 C C . ALA A 1 89 ? -23.994 -6.954 42.961 1.00 85.06 89 ALA A C 1
ATOM 728 O O . ALA A 1 89 ? -24.683 -7.439 43.856 1.00 85.06 89 ALA A O 1
ATOM 729 N N . THR A 1 90 ? -22.934 -6.181 43.214 1.00 84.44 90 THR A N 1
ATOM 730 C CA . THR A 1 90 ? -22.465 -5.834 44.567 1.00 84.44 90 THR A CA 1
ATOM 731 C C . THR A 1 90 ? -23.201 -4.620 45.153 1.00 84.44 90 THR A C 1
ATOM 733 O O . THR A 1 90 ? -23.151 -4.379 46.360 1.00 84.44 90 THR A O 1
ATOM 736 N N . GLU A 1 91 ? -23.899 -3.838 44.325 1.00 84.12 91 GLU A N 1
ATOM 737 C CA . GLU A 1 91 ? -24.666 -2.674 44.762 1.00 84.12 91 GLU A CA 1
ATOM 738 C C . GLU A 1 91 ? -25.820 -3.084 45.690 1.00 84.12 91 GLU A C 1
ATOM 740 O O . GLU A 1 91 ? -26.772 -3.774 45.317 1.00 84.12 91 GLU A O 1
ATOM 745 N N . LEU A 1 92 ? -25.748 -2.616 46.939 1.00 76.12 92 LEU A N 1
ATOM 746 C CA . LEU A 1 92 ? -26.819 -2.795 47.910 1.00 76.12 92 LEU A CA 1
ATOM 747 C C . LEU A 1 92 ? -28.075 -2.040 47.457 1.00 76.12 92 LEU A C 1
ATOM 749 O O . LEU A 1 92 ? -28.010 -0.893 47.011 1.00 76.12 92 LEU A O 1
ATOM 753 N N . GLN A 1 93 ? -29.240 -2.668 47.642 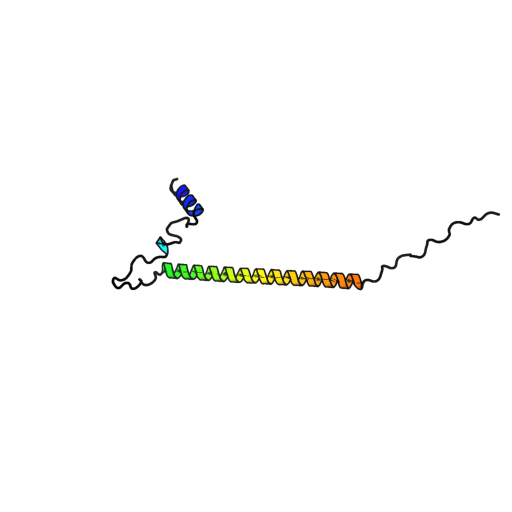1.00 73.44 93 GLN A N 1
ATOM 754 C CA . GLN A 1 93 ? -30.534 -2.055 47.345 1.00 73.44 93 GLN A CA 1
ATOM 755 C C . GLN A 1 93 ? -30.650 -0.692 48.031 1.00 73.44 93 GLN A C 1
ATOM 757 O O . GLN A 1 93 ? -30.456 -0.560 49.244 1.00 73.44 93 GLN A O 1
ATOM 762 N N . ARG A 1 94 ? -30.997 0.329 47.244 1.00 68.69 94 ARG A N 1
ATOM 763 C CA . ARG A 1 94 ? -31.130 1.704 47.723 1.00 68.69 94 ARG A CA 1
ATOM 764 C C . ARG A 1 94 ? -32.162 1.741 48.854 1.00 68.69 94 ARG A C 1
ATOM 766 O O . ARG A 1 94 ? -33.336 1.437 48.648 1.00 68.69 94 ARG A O 1
ATOM 773 N N . LYS A 1 95 ? -31.736 2.087 50.072 1.00 60.34 95 LYS A N 1
ATOM 774 C CA . LYS A 1 95 ? -32.642 2.125 51.226 1.00 60.34 95 LYS A CA 1
ATOM 775 C C . LYS A 1 95 ? -33.504 3.387 51.146 1.00 60.34 95 LYS A C 1
ATOM 777 O O . LYS A 1 95 ? -33.007 4.495 51.315 1.00 60.34 95 LYS A O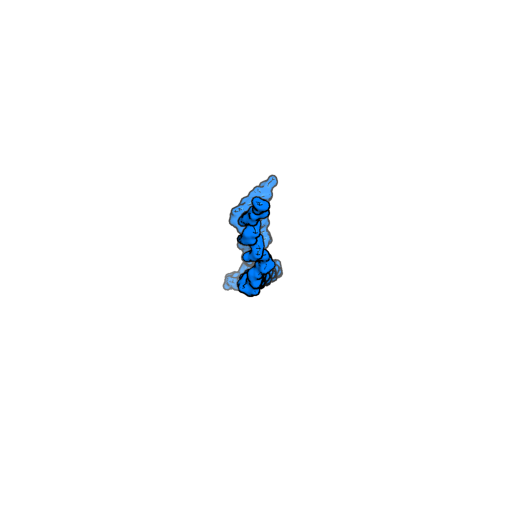 1
ATOM 782 N N . GLY A 1 96 ? -34.795 3.201 50.876 1.00 66.69 96 GLY A N 1
ATOM 783 C CA . GLY A 1 96 ? -35.794 4.263 50.776 1.00 66.69 96 GLY A CA 1
ATOM 784 C C . GLY A 1 96 ? -37.170 3.758 51.206 1.00 66.69 96 GLY A C 1
ATOM 785 O O . GLY A 1 96 ? -37.705 2.831 50.613 1.00 66.69 96 GLY A O 1
ATOM 786 N N . ASN A 1 97 ? -37.661 4.336 52.303 1.00 62.19 97 ASN A N 1
ATOM 787 C CA . ASN A 1 97 ? -38.995 4.282 52.912 1.00 62.19 97 ASN A CA 1
ATOM 788 C C . ASN A 1 97 ? -39.970 3.148 52.497 1.00 62.19 97 ASN A C 1
ATOM 790 O O . ASN A 1 97 ? -41.055 3.420 52.001 1.00 62.19 97 ASN A O 1
ATOM 794 N N . LYS A 1 98 ? -39.656 1.880 52.798 1.00 59.41 98 LYS A N 1
ATOM 795 C CA . LYS A 1 98 ? -40.627 0.762 52.713 1.00 59.41 98 LYS A CA 1
ATOM 796 C C . LYS A 1 98 ? -41.604 0.701 53.909 1.00 59.41 98 LYS A C 1
ATOM 798 O O . LYS A 1 98 ? -42.111 -0.368 54.219 1.00 59.41 98 LYS A O 1
ATOM 803 N N . GLY A 1 99 ? -41.809 1.804 54.641 1.00 54.97 99 GLY A N 1
ATOM 804 C CA . GLY A 1 99 ? -42.398 1.760 55.988 1.00 54.97 99 GLY A CA 1
ATOM 805 C C . GLY A 1 99 ? -43.349 2.890 56.382 1.00 54.97 99 GLY A C 1
ATOM 806 O O . GLY A 1 99 ? -43.544 3.086 57.576 1.00 54.97 99 GLY A O 1
ATOM 807 N N . ARG A 1 100 ? -43.940 3.649 55.450 1.00 51.47 100 ARG A N 1
ATOM 808 C CA . ARG A 1 100 ? -44.945 4.678 55.801 1.00 51.47 100 ARG A CA 1
ATOM 809 C C . ARG A 1 100 ? -46.187 4.621 54.919 1.00 51.47 100 ARG A C 1
ATOM 811 O O . ARG A 1 100 ? -46.562 5.616 54.323 1.00 51.47 100 ARG A O 1
ATOM 818 N N . GLU A 1 101 ? -46.827 3.462 54.864 1.00 57.41 101 GLU A N 1
ATOM 819 C CA . GLU A 1 101 ? -48.199 3.332 54.361 1.00 57.41 101 GLU A CA 1
ATOM 820 C C . GLU A 1 101 ? -48.969 2.353 55.253 1.00 57.41 101 GLU A C 1
ATOM 822 O O . GLU A 1 101 ? -49.344 1.270 54.831 1.00 57.41 101 GLU A O 1
ATOM 827 N N . THR A 1 102 ? -49.176 2.692 56.527 1.00 53.56 102 THR A N 1
ATOM 828 C CA . THR A 1 102 ? -50.309 2.133 57.278 1.00 53.56 102 THR A CA 1
ATOM 829 C C . THR A 1 102 ? -50.957 3.221 58.134 1.00 53.56 102 THR A C 1
ATOM 831 O O . THR A 1 102 ? -50.298 3.906 58.914 1.00 53.56 102 THR A O 1
ATOM 834 N N . SER A 1 103 ? -52.280 3.335 57.979 1.00 50.16 103 SER A N 1
ATOM 835 C CA . SER A 1 103 ? -53.257 3.932 58.905 1.00 50.16 103 SER A CA 1
ATOM 836 C C . SER A 1 103 ? -53.267 5.460 59.109 1.00 50.16 103 SER A C 1
ATOM 838 O O . SER A 1 103 ? -52.969 5.962 60.186 1.00 50.16 103 SER A O 1
ATOM 840 N N . ILE A 1 104 ? -53.787 6.191 58.115 1.00 53.81 104 ILE A N 1
ATOM 841 C CA . ILE A 1 104 ? -54.668 7.348 58.369 1.00 53.81 104 ILE A CA 1
ATOM 842 C C . ILE A 1 104 ? -56.067 6.967 57.866 1.00 53.81 104 ILE A C 1
ATOM 844 O O . ILE A 1 104 ? -56.422 7.247 56.728 1.00 53.81 104 ILE A O 1
ATOM 848 N N . SER A 1 105 ? -56.853 6.284 58.696 1.00 54.75 105 SER A N 1
ATOM 849 C CA . SER A 1 105 ? -58.322 6.316 58.624 1.00 54.75 105 SER A CA 1
ATOM 850 C C . SER A 1 105 ? -58.895 5.751 59.924 1.00 54.75 105 SER A C 1
ATOM 852 O O . SER A 1 105 ? -58.779 4.553 60.176 1.00 54.75 105 SER A O 1
ATOM 854 N N . GLY A 1 106 ? -59.491 6.602 60.759 1.00 47.03 106 GLY A N 1
ATOM 855 C CA . GLY A 1 106 ? -60.114 6.160 62.009 1.00 47.03 106 GLY A CA 1
ATOM 856 C C . GLY A 1 106 ? -60.484 7.290 62.964 1.00 47.03 106 GLY A C 1
ATOM 857 O O . GLY A 1 106 ? -59.975 7.337 64.072 1.00 47.03 106 GLY A O 1
ATOM 858 N N . ASN A 1 107 ? -61.305 8.215 62.468 1.00 49.19 107 ASN A N 1
ATOM 859 C CA . ASN A 1 107 ? -62.177 9.179 63.148 1.00 49.19 107 ASN A CA 1
ATOM 860 C C . ASN A 1 107 ? -62.035 9.420 64.662 1.00 49.19 107 ASN A C 1
ATOM 862 O O . ASN A 1 107 ? -62.468 8.630 65.496 1.00 49.19 107 ASN A O 1
ATOM 866 N N . SER A 1 108 ? -61.618 10.650 64.962 1.00 47.00 108 SER A N 1
ATOM 867 C CA . SER A 1 108 ? -62.130 11.445 66.077 1.00 47.00 108 SER A CA 1
ATOM 868 C C . SER A 1 108 ? -63.620 11.738 65.859 1.00 47.00 108 SER A C 1
ATOM 870 O O . SER A 1 108 ? -63.980 12.288 64.818 1.00 47.00 108 SER A O 1
ATOM 872 N N . SER A 1 109 ? -64.478 11.382 66.813 1.00 49.06 109 SER A N 1
ATOM 873 C CA . SER A 1 109 ? -65.728 12.089 67.126 1.00 49.06 109 SER A CA 1
ATOM 874 C C . SER A 1 109 ? -66.226 11.659 68.506 1.00 49.06 109 SER A C 1
ATOM 876 O O . SER A 1 109 ? -66.043 10.509 68.904 1.00 49.06 109 SER A O 1
ATOM 878 N N . GLN A 1 110 ? -66.758 12.657 69.208 1.00 45.00 110 GLN A N 1
ATOM 879 C CA . GLN A 1 110 ? -67.283 12.667 70.572 1.00 45.00 110 GLN A CA 1
ATOM 880 C C . GLN A 1 110 ? -68.487 11.750 70.786 1.00 45.00 110 GLN A C 1
ATOM 882 O O . GLN A 1 110 ? -69.197 11.469 69.795 1.00 45.00 110 GLN A O 1
#

Radius of gyration: 37.42 Å; chains: 1; bounding box: 91×33×98 Å

Organism: Callorhinchus milii (NCBI:txid7868)

Secondary structure (DSSP, 8-state):
-HHHHHHHHHHHTT--SSTTTSSHHHHS-S-B-TTSPBPPPPHHHHHHHHHHHHHHHHHHHHHHHHHHHHHHHHHHHHHHHHHHHHHHHHPPP----TT--S--------

InterPro domains:
  IPR034596 Large ribosomal subunit protein mL52 [PF18699] (12-97)
  IPR034596 Large ribosomal subunit protein mL52 [PTHR34090] (11-99)

pLDDT: mean 84.81, std 14.94, range [45.0, 98.5]

Sequence (110 aa):
SLSHSLSLSLYRHGFAKSNSEYGVLTDNPDWSFADGRSAPPLKGQIRRQREAEETAARVLLLSREMERGREKWERQKDLNEQIKEEKRATELQRKGNKGRETSISGNSSQ